Protein AF-A0A9D1U968-F1 (afdb_monomer_lite)

pLDDT: mean 76.37, std 16.89, range [51.03, 96.94]

Sequence (66 aa):
MKRLIASLAAVAVLGMAGQALALEKKINIFNGAQYDIYTLYLSPTNANAWEENVLKQGTLPNGDKV

Foldseek 3Di:
DVVVVVVVVVVVVVVVPVPVPVPPDPDKDFQQDPAKAQWDWDDDPPDPDTDDTPCNRDIAGHGGMD

Radius of gyration: 20.47 Å; chains: 1; bounding box: 36×41×51 Å

Secondary structure (DSSP, 8-state):
-HHHHHHHHHHHHHTT-------------B--SSS-BS--B---TT-SS---BTTTT--B-TT-B-

Structure (mmCIF, N/CA/C/O backbone):
data_AF-A0A9D1U968-F1
#
_entry.id   AF-A0A9D1U968-F1
#
loop_
_atom_site.group_PDB
_atom_site.id
_atom_site.type_symbol
_atom_site.label_atom_id
_atom_site.label_alt_id
_atom_site.label_comp_id
_atom_site.label_asym_id
_atom_site.label_entity_id
_atom_site.label_seq_id
_atom_site.pdbx_PDB_ins_code
_atom_site.Cartn_x
_atom_site.Cartn_y
_atom_site.Cartn_z
_atom_site.occupancy
_atom_site.B_iso_or_equiv
_atom_site.auth_seq_id
_atom_site.auth_comp_id
_atom_site.auth_asym_id
_atom_site.auth_atom_id
_atom_site.pdbx_PDB_model_num
ATOM 1 N N . MET A 1 1 ? 27.585 -27.796 -38.623 1.00 53.31 1 MET A N 1
ATOM 2 C CA . MET A 1 1 ? 26.184 -27.316 -38.538 1.00 53.31 1 MET A CA 1
ATOM 3 C C . MET A 1 1 ? 25.443 -27.794 -37.286 1.00 53.31 1 MET A C 1
ATOM 5 O O . MET A 1 1 ? 24.913 -26.948 -36.588 1.00 53.31 1 MET A O 1
ATOM 9 N N . LYS A 1 2 ? 25.470 -29.085 -36.907 1.00 51.03 2 LYS A N 1
ATOM 10 C CA . LYS A 1 2 ? 24.788 -29.580 -35.682 1.00 51.03 2 LYS A CA 1
ATOM 11 C C . LYS A 1 2 ? 25.244 -28.903 -34.369 1.00 51.03 2 LYS A C 1
ATOM 13 O O . LYS A 1 2 ? 24.429 -28.650 -33.496 1.00 51.03 2 LYS A O 1
ATOM 18 N N . ARG A 1 3 ? 26.532 -28.542 -34.264 1.00 54.41 3 ARG A N 1
ATOM 19 C CA . ARG A 1 3 ? 27.116 -27.859 -33.087 1.00 54.41 3 ARG A CA 1
ATOM 20 C C . ARG A 1 3 ? 26.733 -26.374 -32.963 1.00 54.41 3 ARG A C 1
ATOM 22 O O . ARG A 1 3 ? 26.789 -25.852 -31.865 1.00 54.41 3 ARG A O 1
ATOM 29 N N . LEU A 1 4 ? 26.338 -25.727 -34.067 1.00 52.94 4 LEU A N 1
ATOM 30 C CA . LEU A 1 4 ? 25.905 -24.317 -34.099 1.00 52.94 4 LEU A CA 1
ATOM 31 C C . LEU A 1 4 ? 24.428 -24.157 -33.712 1.00 52.94 4 LEU A C 1
ATOM 33 O O . LEU A 1 4 ? 24.038 -23.147 -33.142 1.00 52.94 4 LEU A O 1
ATOM 37 N N . ILE A 1 5 ? 23.610 -25.172 -33.998 1.00 58.09 5 ILE A N 1
ATOM 38 C CA . ILE A 1 5 ? 22.188 -25.194 -33.630 1.00 58.09 5 ILE A CA 1
ATOM 39 C C . ILE A 1 5 ? 22.036 -25.417 -32.116 1.00 58.09 5 ILE A C 1
ATOM 41 O O . ILE A 1 5 ? 21.200 -24.786 -31.476 1.00 58.09 5 ILE A O 1
ATOM 45 N N . ALA A 1 6 ? 22.895 -26.257 -31.526 1.00 57.41 6 ALA A N 1
ATOM 46 C CA . ALA A 1 6 ? 22.902 -26.511 -30.085 1.00 57.41 6 ALA A CA 1
ATOM 47 C C . ALA A 1 6 ? 23.263 -25.264 -29.254 1.00 57.41 6 ALA A C 1
ATOM 49 O O . ALA A 1 6 ? 22.684 -25.043 -28.193 1.00 57.41 6 ALA A O 1
ATOM 50 N N . SER A 1 7 ? 24.178 -24.420 -29.741 1.00 55.56 7 SER A N 1
ATOM 51 C CA . SER A 1 7 ? 24.562 -23.180 -29.058 1.00 55.56 7 SER A CA 1
ATOM 52 C C . SER A 1 7 ? 23.510 -22.073 -29.180 1.00 55.56 7 SER A C 1
ATOM 54 O O . SER A 1 7 ? 23.350 -21.298 -28.242 1.00 55.56 7 SER A O 1
ATOM 56 N N . LEU A 1 8 ? 22.740 -22.021 -30.272 1.00 56.94 8 LEU A N 1
ATOM 57 C CA . LEU A 1 8 ? 21.656 -21.043 -30.423 1.00 56.94 8 LEU A CA 1
ATOM 58 C C . LEU A 1 8 ? 20.464 -21.351 -29.496 1.00 56.94 8 LEU A C 1
ATOM 60 O O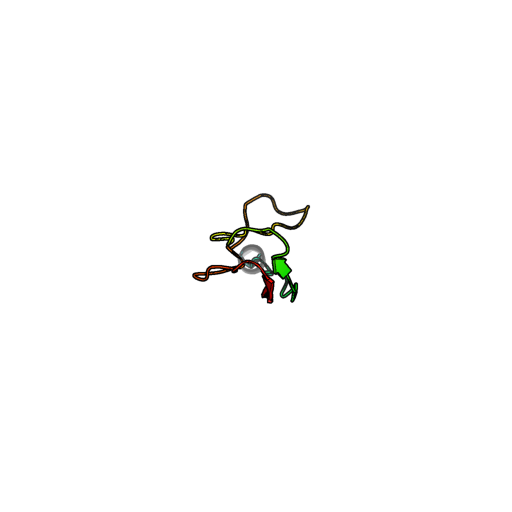 . LEU A 1 8 ? 19.876 -20.439 -28.919 1.00 56.94 8 LEU A O 1
ATOM 64 N N . ALA A 1 9 ? 20.163 -22.637 -29.283 1.00 58.44 9 ALA A N 1
ATOM 65 C CA . ALA A 1 9 ? 19.143 -23.067 -28.326 1.00 58.44 9 ALA A CA 1
ATOM 66 C C . ALA A 1 9 ? 19.520 -22.721 -26.871 1.00 58.44 9 ALA A C 1
ATOM 68 O O . ALA A 1 9 ? 18.658 -22.316 -26.096 1.00 58.44 9 ALA A O 1
ATOM 69 N N . ALA A 1 10 ? 20.805 -22.808 -26.508 1.00 56.66 10 ALA A N 1
ATOM 70 C CA . ALA A 1 10 ? 21.277 -22.461 -25.165 1.00 56.66 10 ALA A CA 1
ATOM 71 C C . ALA A 1 10 ? 21.139 -20.958 -24.845 1.00 56.66 10 ALA A C 1
ATOM 73 O O . ALA A 1 10 ? 20.849 -20.594 -23.707 1.00 56.66 10 ALA A O 1
ATOM 74 N N . VAL A 1 11 ? 21.288 -20.082 -25.845 1.00 58.53 11 VAL A N 1
ATOM 75 C CA . VAL A 1 11 ? 21.100 -18.628 -25.682 1.00 58.53 11 VAL A CA 1
ATOM 76 C C . VAL A 1 11 ? 19.614 -18.260 -25.595 1.00 58.53 11 VAL A C 1
ATOM 78 O O . VAL A 1 11 ? 19.246 -17.383 -24.817 1.00 58.53 11 VAL A O 1
ATOM 81 N N . ALA A 1 12 ? 18.742 -18.963 -26.324 1.00 57.59 12 ALA A N 1
ATOM 82 C CA . ALA A 1 12 ? 17.297 -18.730 -26.275 1.00 57.59 12 ALA A CA 1
ATOM 83 C C . ALA A 1 12 ? 16.684 -19.035 -24.891 1.00 57.59 12 ALA A C 1
ATOM 85 O O . ALA A 1 12 ? 15.772 -18.333 -24.461 1.00 57.59 12 ALA A O 1
ATOM 86 N N . VAL A 1 13 ? 17.220 -20.023 -24.161 1.00 57.97 13 VAL A N 1
ATOM 87 C CA . VAL A 1 13 ? 16.766 -20.356 -22.795 1.00 57.97 13 VAL A CA 1
ATOM 88 C C . VAL A 1 13 ? 17.171 -19.279 -21.776 1.00 57.97 13 VAL A C 1
ATOM 90 O O . VAL A 1 13 ? 16.428 -19.019 -20.833 1.00 57.97 13 VAL A O 1
ATOM 93 N N . LEU A 1 14 ? 18.297 -18.586 -21.984 1.00 55.41 14 LEU A N 1
ATOM 94 C CA . LEU A 1 14 ? 18.741 -17.489 -21.111 1.00 55.41 14 LEU A CA 1
ATOM 95 C C . LEU A 1 14 ? 17.918 -16.200 -21.295 1.00 55.41 14 LEU A C 1
ATOM 97 O O . LEU A 1 14 ? 17.821 -15.404 -20.365 1.00 55.41 14 LEU A O 1
ATOM 101 N N . GLY A 1 15 ? 17.289 -16.004 -22.460 1.00 55.44 15 GLY A N 1
ATOM 102 C CA . GLY A 1 15 ? 16.458 -14.826 -22.748 1.00 55.44 15 GLY A CA 1
ATOM 103 C C . GLY A 1 15 ? 15.092 -14.818 -22.051 1.00 55.44 15 GLY A C 1
ATOM 104 O O . GLY A 1 15 ? 14.473 -13.764 -21.937 1.00 55.44 15 GLY A O 1
ATOM 105 N N . MET A 1 16 ? 14.624 -15.970 -21.558 1.00 56.19 16 MET A N 1
ATOM 106 C CA . MET A 1 16 ? 13.340 -16.093 -20.849 1.00 56.19 16 MET A CA 1
ATOM 107 C C . MET A 1 16 ? 13.452 -15.870 -19.334 1.00 56.19 16 MET A C 1
ATOM 109 O O . MET A 1 16 ? 12.438 -15.801 -18.647 1.00 56.19 16 MET A O 1
ATOM 113 N N . ALA A 1 17 ? 14.671 -15.724 -18.806 1.00 54.34 17 ALA A N 1
ATOM 114 C CA . ALA A 1 17 ? 14.931 -15.485 -17.389 1.00 54.34 17 ALA A CA 1
ATOM 115 C C . ALA A 1 17 ? 15.046 -13.991 -17.042 1.00 54.34 17 ALA A C 1
ATOM 117 O O . ALA A 1 17 ? 15.679 -13.638 -16.048 1.00 54.34 17 ALA A O 1
ATOM 118 N N . GLY A 1 18 ? 14.385 -13.115 -17.807 1.00 52.47 18 GLY A N 1
ATOM 119 C CA . GLY A 1 18 ? 13.988 -11.782 -17.346 1.00 52.47 18 GLY A CA 1
ATOM 120 C C . GLY A 1 18 ? 12.922 -11.904 -16.260 1.00 52.47 18 GLY A C 1
ATOM 121 O O . GLY A 1 18 ? 11.829 -11.364 -16.387 1.00 52.47 18 GLY A O 1
ATOM 122 N N . GLN A 1 19 ? 13.218 -12.696 -15.228 1.00 51.53 19 GLN A N 1
ATOM 123 C CA . GLN A 1 19 ? 12.480 -12.711 -13.986 1.00 51.53 19 GLN A CA 1
ATOM 124 C C . GLN A 1 19 ? 12.442 -11.255 -13.558 1.00 51.53 19 GLN A C 1
ATOM 126 O O . GLN A 1 19 ? 13.492 -10.611 -13.488 1.00 51.53 19 GLN A O 1
ATOM 131 N N . ALA A 1 20 ? 11.236 -10.728 -13.365 1.00 54.16 20 ALA A N 1
ATOM 132 C CA . ALA A 1 20 ? 11.039 -9.493 -12.646 1.00 54.16 20 ALA A CA 1
ATOM 133 C C . ALA A 1 20 ? 11.841 -9.634 -11.351 1.00 54.16 20 ALA A C 1
ATOM 135 O O . ALA A 1 20 ? 11.431 -10.335 -10.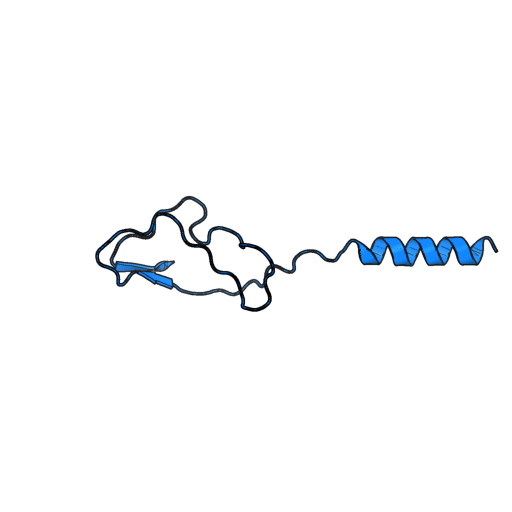428 1.00 54.16 20 ALA A O 1
ATOM 136 N N . LEU A 1 21 ? 13.044 -9.059 -11.327 1.00 52.75 21 LEU A N 1
ATOM 137 C CA . LEU A 1 21 ? 13.812 -8.880 -10.114 1.00 52.75 21 LEU A CA 1
ATOM 138 C C . LEU A 1 21 ? 13.021 -7.825 -9.356 1.00 52.75 21 LEU A C 1
ATOM 140 O O . LEU A 1 21 ? 13.323 -6.635 -9.450 1.00 52.75 21 LEU A O 1
ATOM 144 N N . ALA A 1 22 ? 11.935 -8.266 -8.716 1.00 55.91 22 ALA A N 1
ATOM 145 C CA . ALA A 1 22 ? 11.169 -7.476 -7.785 1.00 55.91 22 ALA A CA 1
ATOM 146 C C . ALA A 1 22 ? 12.199 -6.991 -6.781 1.00 55.91 22 ALA A C 1
ATOM 148 O O . ALA A 1 22 ? 12.800 -7.770 -6.040 1.00 55.91 22 ALA A O 1
ATOM 149 N N . LEU A 1 23 ? 12.526 -5.712 -6.897 1.00 56.28 23 LEU A N 1
ATOM 150 C CA . LEU A 1 23 ? 13.524 -5.078 -6.076 1.00 56.28 23 LEU A CA 1
ATOM 151 C C . LEU A 1 23 ? 13.031 -5.286 -4.641 1.00 56.28 23 LEU A C 1
ATOM 153 O O . LEU A 1 23 ? 12.013 -4.701 -4.277 1.00 56.28 23 LEU A O 1
ATOM 157 N N . GLU A 1 24 ? 13.692 -6.135 -3.844 1.00 59.69 24 GLU A N 1
ATOM 158 C CA . GLU A 1 24 ? 13.395 -6.272 -2.412 1.00 59.69 24 GLU A CA 1
ATOM 159 C C . GLU A 1 24 ? 13.817 -4.973 -1.708 1.00 59.69 24 GLU A C 1
ATOM 161 O O . GLU A 1 24 ? 14.804 -4.894 -0.974 1.00 59.69 24 GLU A O 1
ATOM 166 N N . LYS A 1 25 ? 13.090 -3.891 -1.975 1.00 64.75 25 LYS A N 1
ATOM 167 C CA . LYS A 1 25 ? 13.200 -2.639 -1.251 1.00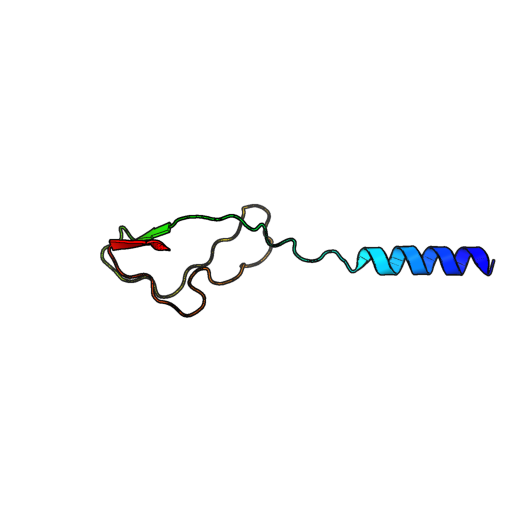 64.75 25 LYS A CA 1
ATOM 168 C C . LYS A 1 25 ? 12.245 -2.715 -0.079 1.00 64.75 25 LYS A C 1
ATOM 170 O O . LYS A 1 25 ? 11.031 -2.704 -0.244 1.00 64.75 25 LYS A O 1
ATOM 175 N N . LYS A 1 26 ? 12.813 -2.727 1.124 1.00 73.62 26 LYS A N 1
ATOM 176 C CA . LYS A 1 26 ? 12.061 -2.442 2.344 1.00 73.62 26 LYS A CA 1
ATOM 177 C C . LYS A 1 26 ? 11.769 -0.942 2.376 1.00 73.62 26 LYS A C 1
ATOM 179 O O . LYS A 1 26 ? 12.656 -0.147 2.679 1.00 73.62 26 LYS A O 1
ATOM 184 N N . ILE A 1 27 ? 10.552 -0.565 2.001 1.00 82.94 27 ILE A N 1
ATOM 185 C CA . ILE A 1 27 ? 10.034 0.800 2.122 1.00 82.94 27 ILE A CA 1
ATOM 186 C C . ILE A 1 27 ? 9.115 0.804 3.340 1.00 82.94 27 ILE A C 1
ATOM 188 O O . ILE A 1 27 ? 8.189 0.007 3.380 1.00 82.94 27 ILE A O 1
ATOM 192 N N . ASN A 1 28 ? 9.376 1.685 4.309 1.00 88.88 28 ASN A N 1
ATOM 193 C CA . ASN A 1 28 ? 8.451 1.915 5.417 1.00 88.88 28 ASN A CA 1
ATOM 194 C C . ASN A 1 28 ? 7.485 3.034 5.024 1.00 88.88 28 ASN A C 1
ATOM 196 O O . ASN A 1 28 ? 7.933 4.113 4.618 1.00 88.88 28 ASN A O 1
ATOM 200 N N . ILE A 1 29 ? 6.187 2.798 5.164 1.00 91.38 29 ILE A N 1
ATOM 201 C CA . ILE A 1 29 ? 5.131 3.738 4.779 1.00 91.38 29 ILE A CA 1
ATOM 202 C C . ILE A 1 29 ? 4.326 4.079 6.023 1.00 91.38 29 ILE A C 1
ATOM 204 O O . ILE A 1 29 ? 3.895 3.183 6.736 1.00 91.38 29 ILE A O 1
ATOM 208 N N . PHE A 1 30 ? 4.109 5.368 6.277 1.00 95.50 30 PHE A N 1
ATOM 209 C CA . PHE A 1 30 ? 3.276 5.858 7.375 1.00 95.50 30 PHE A CA 1
ATOM 210 C C . PHE A 1 30 ? 2.026 6.537 6.816 1.00 95.50 30 PHE A C 1
ATOM 212 O O . PHE A 1 30 ? 2.141 7.450 5.990 1.00 95.50 30 PHE A O 1
ATOM 219 N N . ASN A 1 31 ? 0.843 6.118 7.268 1.00 96.25 31 ASN A N 1
ATOM 220 C CA . ASN A 1 31 ? -0.408 6.766 6.893 1.00 96.25 31 ASN A CA 1
ATOM 221 C C . ASN A 1 31 ? -0.696 7.957 7.813 1.00 96.25 31 ASN A C 1
ATOM 223 O O . ASN A 1 31 ? -1.309 7.819 8.866 1.00 96.25 31 ASN A O 1
ATOM 227 N N . GLY A 1 32 ? -0.262 9.142 7.384 1.00 96.31 32 GLY A N 1
ATOM 228 C CA . GLY A 1 32 ? -0.583 10.408 8.049 1.00 96.31 32 GLY A CA 1
ATOM 229 C C . GLY A 1 32 ? -1.905 11.046 7.604 1.00 96.31 32 GLY A C 1
ATOM 230 O O . GLY A 1 32 ? -2.176 12.186 7.985 1.00 96.31 32 GLY A O 1
ATOM 231 N N . ALA A 1 33 ? -2.696 10.384 6.754 1.00 94.00 33 ALA A N 1
ATOM 232 C CA . ALA A 1 33 ? -4.004 10.888 6.349 1.00 94.00 33 ALA A CA 1
ATOM 233 C C . ALA A 1 33 ? -5.046 10.637 7.447 1.00 94.00 33 ALA A C 1
ATOM 235 O O . ALA A 1 33 ? -4.886 9.757 8.277 1.00 94.00 33 ALA A O 1
ATOM 236 N N . GLN A 1 34 ? -6.167 11.363 7.416 1.00 96.75 34 GLN A N 1
ATOM 237 C CA . GLN A 1 34 ? -7.258 11.179 8.387 1.00 96.75 34 GLN A CA 1
ATOM 238 C C . GLN A 1 34 ? -8.183 9.987 8.069 1.00 96.75 34 GLN A C 1
ATOM 240 O O . GLN A 1 34 ? -9.228 9.837 8.697 1.00 96.75 34 GLN A O 1
ATOM 245 N N . TYR A 1 35 ? -7.817 9.154 7.093 1.00 96.25 35 TYR A N 1
ATOM 246 C CA . TYR A 1 35 ? -8.618 8.038 6.596 1.00 96.25 35 TYR A CA 1
ATOM 247 C C . TYR A 1 35 ? -7.763 6.785 6.445 1.00 96.25 35 TYR A C 1
ATOM 249 O O . TYR A 1 35 ? -6.552 6.865 6.230 1.00 96.25 35 TYR A O 1
ATOM 257 N N . ASP A 1 36 ? -8.422 5.635 6.485 1.00 96.88 36 ASP A N 1
ATOM 258 C CA . ASP A 1 36 ? -7.794 4.344 6.237 1.00 96.88 36 ASP A CA 1
ATOM 259 C C . ASP A 1 36 ? -7.515 4.142 4.741 1.00 96.88 36 ASP A C 1
ATOM 261 O O . ASP A 1 36 ? -8.316 4.522 3.879 1.00 96.88 36 ASP A O 1
ATOM 265 N N . ILE A 1 37 ? -6.381 3.515 4.423 1.00 96.00 37 ILE A N 1
ATOM 266 C CA . ILE A 1 37 ? -5.987 3.188 3.049 1.00 96.00 37 ILE A CA 1
ATOM 267 C C . ILE A 1 37 ? -6.254 1.703 2.804 1.00 96.00 37 ILE A C 1
ATOM 269 O O . ILE A 1 37 ? -5.616 0.837 3.397 1.00 96.00 37 ILE A O 1
ATOM 273 N N . TYR A 1 38 ? -7.177 1.405 1.892 1.00 94.00 38 TYR A N 1
ATOM 274 C CA . TYR A 1 38 ? -7.571 0.029 1.560 1.00 94.00 38 TYR A CA 1
ATOM 275 C C . TYR A 1 38 ? -6.712 -0.609 0.464 1.00 94.00 38 TYR A C 1
ATOM 277 O O . TYR A 1 38 ? -6.699 -1.827 0.296 1.00 94.00 38 TYR A O 1
ATOM 285 N N . THR A 1 39 ? -6.024 0.196 -0.344 1.00 92.12 39 THR A N 1
ATOM 286 C CA . THR A 1 39 ? -5.202 -0.298 -1.454 1.00 92.12 39 THR A CA 1
ATOM 287 C C . THR A 1 39 ? -4.071 0.679 -1.735 1.00 92.12 39 THR A C 1
ATOM 289 O O . THR A 1 39 ? -4.315 1.881 -1.837 1.00 92.12 39 THR A O 1
ATOM 292 N N . LEU A 1 40 ? -2.843 0.171 -1.872 1.00 89.94 40 LEU A N 1
ATOM 293 C CA . LEU A 1 40 ? -1.670 0.992 -2.159 1.00 89.94 40 LEU A CA 1
ATOM 294 C C . LEU A 1 40 ? -0.759 0.298 -3.168 1.00 89.94 40 LEU A C 1
ATOM 296 O O . LEU A 1 40 ? -0.169 -0.737 -2.873 1.00 89.94 40 LEU A O 1
ATOM 300 N N . TYR A 1 41 ? -0.600 0.909 -4.337 1.00 88.81 41 TYR A N 1
ATOM 301 C CA . TYR A 1 41 ? 0.339 0.461 -5.361 1.00 88.81 41 TYR A CA 1
ATOM 302 C C . TYR A 1 41 ? 1.523 1.423 -5.436 1.00 88.81 41 TYR A C 1
ATOM 304 O O . TYR A 1 41 ? 1.338 2.640 -5.470 1.00 88.81 41 TYR A O 1
ATOM 312 N N . LEU A 1 42 ? 2.737 0.875 -5.469 1.00 86.00 42 LEU A N 1
ATOM 313 C CA . LEU A 1 42 ? 3.982 1.633 -5.582 1.00 86.00 42 LEU A CA 1
ATOM 314 C C . LEU A 1 42 ? 4.780 1.111 -6.773 1.00 86.00 42 LEU A C 1
ATOM 316 O O . LEU A 1 42 ? 5.342 0.023 -6.721 1.00 86.00 42 LEU A O 1
ATOM 320 N N . SER A 1 43 ? 4.850 1.922 -7.824 1.00 84.88 43 SER A N 1
ATOM 321 C CA . SER A 1 43 ? 5.606 1.618 -9.037 1.00 84.88 43 SER A CA 1
ATOM 322 C C . SER A 1 43 ? 6.841 2.521 -9.124 1.00 84.88 43 SER A C 1
ATOM 324 O O . SER A 1 43 ? 6.711 3.741 -8.976 1.00 84.88 43 SER A O 1
ATOM 326 N N . PRO A 1 44 ? 8.051 1.977 -9.353 1.00 81.75 44 PRO A N 1
ATOM 327 C CA . PRO A 1 44 ? 9.220 2.800 -9.633 1.00 81.75 44 PRO A CA 1
ATOM 328 C C . PRO A 1 44 ? 9.059 3.527 -10.977 1.00 81.75 44 PRO A C 1
ATOM 330 O O . PRO A 1 44 ? 8.289 3.118 -11.840 1.00 81.75 44 PRO A O 1
ATOM 333 N N . THR A 1 45 ? 9.816 4.605 -11.186 1.00 84.38 45 THR A N 1
ATOM 334 C CA . THR A 1 45 ? 9.691 5.468 -12.379 1.00 84.38 45 THR A CA 1
ATOM 335 C C . THR A 1 45 ? 9.997 4.773 -13.707 1.00 84.38 45 THR A C 1
ATOM 337 O O . THR A 1 45 ? 9.662 5.303 -14.760 1.00 84.38 45 THR A O 1
ATOM 340 N N . ASN A 1 46 ? 10.642 3.608 -13.671 1.00 83.25 46 ASN A N 1
ATOM 341 C CA . ASN A 1 46 ? 10.947 2.778 -14.833 1.00 83.25 46 ASN A CA 1
ATOM 342 C C . ASN A 1 46 ? 9.959 1.613 -15.034 1.00 83.25 46 ASN A C 1
ATOM 344 O O . ASN A 1 46 ? 10.177 0.797 -15.931 1.00 83.25 46 ASN A O 1
ATOM 348 N N . ALA A 1 47 ? 8.915 1.501 -14.207 1.00 84.75 47 ALA A N 1
ATOM 349 C CA . ALA A 1 47 ? 7.873 0.502 -14.392 1.00 84.75 47 ALA A CA 1
ATOM 350 C C . ALA A 1 47 ? 6.926 0.918 -15.524 1.00 84.75 47 ALA A C 1
ATOM 352 O O . ALA A 1 47 ? 6.470 2.057 -15.597 1.00 84.75 47 ALA A O 1
ATOM 353 N N . ASN A 1 48 ? 6.605 -0.041 -16.391 1.00 86.06 48 ASN A N 1
ATOM 354 C CA . ASN A 1 48 ? 5.696 0.150 -17.527 1.00 86.06 48 ASN A CA 1
ATOM 355 C C . ASN A 1 48 ? 4.284 -0.400 -17.248 1.00 86.06 48 ASN A C 1
ATOM 357 O O . ASN A 1 48 ? 3.433 -0.407 -18.135 1.00 86.06 48 ASN A O 1
ATOM 361 N N . ALA A 1 49 ? 4.050 -0.891 -16.030 1.00 85.12 49 ALA A N 1
ATOM 362 C CA . ALA A 1 49 ? 2.783 -1.410 -15.539 1.00 85.12 49 ALA A CA 1
ATOM 363 C C . ALA A 1 49 ? 2.653 -1.122 -14.034 1.00 85.12 49 ALA A C 1
ATOM 365 O O . ALA A 1 49 ? 3.635 -0.799 -13.361 1.00 85.12 49 ALA A O 1
ATOM 366 N N . TRP A 1 50 ? 1.431 -1.237 -13.513 1.00 82.81 50 TRP A N 1
ATOM 367 C CA . TRP A 1 50 ? 1.201 -1.236 -12.071 1.00 82.81 50 TRP A CA 1
ATOM 368 C C . TRP A 1 50 ? 1.892 -2.446 -11.437 1.00 82.81 50 TRP A C 1
ATOM 370 O O . TRP A 1 50 ? 1.809 -3.552 -11.970 1.00 82.81 5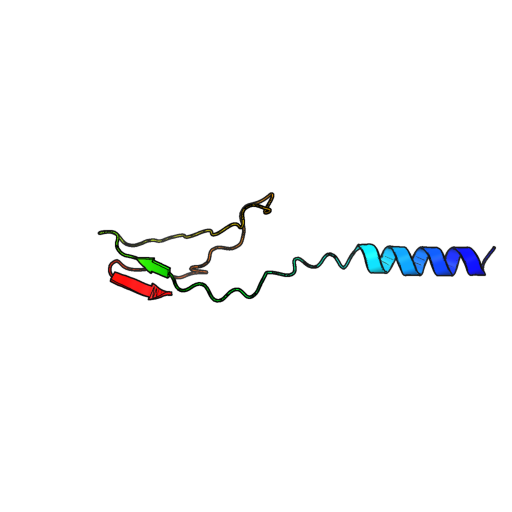0 TRP A O 1
ATOM 380 N N . GLU A 1 51 ? 2.571 -2.215 -10.316 1.00 79.19 51 GLU A N 1
ATOM 381 C CA . GLU A 1 51 ? 3.213 -3.270 -9.525 1.00 79.19 51 GLU A CA 1
ATOM 382 C C . GLU A 1 51 ? 2.199 -3.910 -8.559 1.00 79.19 51 GLU A C 1
ATOM 384 O O . GLU A 1 51 ? 1.002 -3.621 -8.606 1.00 79.19 51 GLU A O 1
ATOM 389 N N . GLU A 1 52 ? 2.651 -4.795 -7.674 1.00 81.19 52 GLU A N 1
ATOM 390 C CA . GLU A 1 52 ? 1.784 -5.441 -6.685 1.00 81.19 52 GLU A CA 1
ATOM 391 C C . GLU A 1 52 ? 1.247 -4.462 -5.621 1.00 81.19 52 GLU A C 1
ATOM 393 O O . GLU A 1 52 ? 1.864 -3.445 -5.289 1.00 81.19 52 GLU A O 1
ATOM 398 N N . ASN A 1 53 ? 0.083 -4.791 -5.045 1.00 84.56 53 ASN A N 1
ATOM 399 C CA . ASN A 1 53 ? -0.459 -4.062 -3.899 1.00 84.56 53 ASN A CA 1
ATOM 400 C C . ASN A 1 53 ? 0.451 -4.271 -2.683 1.00 84.56 53 ASN A C 1
ATOM 402 O O . ASN A 1 53 ? 0.585 -5.388 -2.176 1.00 84.56 53 ASN A O 1
ATOM 406 N N . VAL A 1 54 ? 1.005 -3.182 -2.160 1.00 87.12 54 VAL A N 1
ATOM 407 C CA . VAL A 1 54 ? 1.926 -3.192 -1.018 1.00 87.12 54 VAL A CA 1
ATOM 408 C C . VAL A 1 54 ? 1.237 -3.642 0.263 1.00 87.12 54 VAL A C 1
ATOM 410 O O . VAL A 1 54 ? 1.853 -4.307 1.095 1.00 87.12 54 VAL A O 1
ATOM 413 N N . LEU A 1 55 ? -0.061 -3.365 0.401 1.00 88.75 55 LEU A N 1
ATOM 414 C CA . LEU A 1 55 ? -0.831 -3.815 1.562 1.00 88.75 55 LEU A CA 1
ATOM 415 C C . LEU A 1 55 ? -1.200 -5.300 1.483 1.00 88.75 55 LEU A C 1
ATOM 417 O O . LEU A 1 55 ? -1.680 -5.863 2.467 1.00 88.75 55 LEU A O 1
ATOM 421 N N . LYS A 1 56 ? -0.969 -5.951 0.332 1.00 80.12 56 LYS A N 1
ATOM 422 C CA . LYS A 1 56 ? -1.375 -7.326 0.013 1.00 80.12 56 LYS A CA 1
ATOM 423 C C . LYS A 1 56 ? -2.887 -7.529 0.186 1.00 80.12 56 LYS A C 1
ATOM 425 O O . LYS A 1 56 ? -3.634 -7.371 -0.773 1.00 80.12 56 LYS A O 1
ATOM 430 N N . GLN A 1 57 ? -3.329 -7.849 1.402 1.00 73.06 57 GLN A N 1
ATOM 431 C CA . GLN A 1 57 ? -4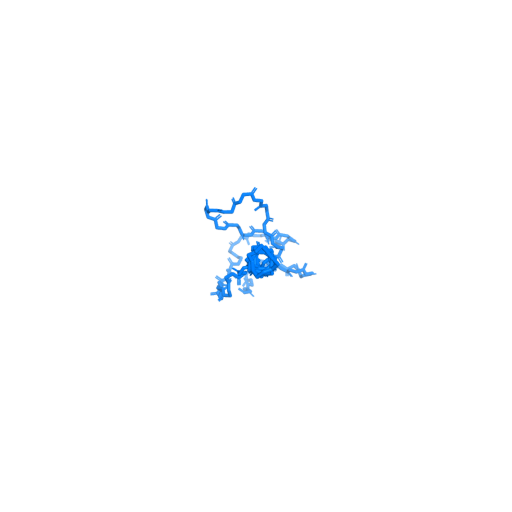.732 -8.066 1.792 1.00 73.06 57 GLN A CA 1
ATOM 432 C C . GLN A 1 57 ? -5.157 -7.219 3.009 1.00 73.06 57 GLN A C 1
ATOM 434 O O . GLN A 1 57 ? -6.261 -7.383 3.520 1.00 73.06 57 GLN A O 1
ATOM 439 N N . GLY A 1 58 ? -4.276 -6.348 3.504 1.00 83.94 58 GLY A N 1
ATOM 440 C CA . GLY A 1 58 ? -4.516 -5.502 4.666 1.00 83.94 58 GLY A CA 1
ATOM 441 C C . GLY A 1 58 ? -5.104 -4.139 4.309 1.00 83.94 58 GLY A C 1
ATOM 442 O O . GLY A 1 58 ? -4.991 -3.656 3.185 1.00 83.94 58 GLY A O 1
ATOM 443 N N . THR A 1 59 ? -5.702 -3.507 5.311 1.00 93.62 59 THR A N 1
ATOM 444 C CA . THR A 1 59 ? -5.939 -2.059 5.338 1.00 93.62 59 THR A CA 1
ATOM 445 C C . THR A 1 59 ? -4.776 -1.424 6.094 1.00 93.62 59 THR A C 1
ATOM 447 O O . THR A 1 59 ? -4.265 -2.042 7.026 1.00 93.62 59 THR A O 1
ATOM 450 N N . LEU A 1 60 ? -4.348 -0.226 5.701 1.00 95.62 60 LEU A N 1
ATOM 451 C CA . LEU A 1 60 ? -3.404 0.592 6.459 1.00 95.62 60 LEU A CA 1
ATOM 452 C C . LEU A 1 60 ? -4.194 1.692 7.187 1.00 95.62 60 LEU A C 1
ATOM 454 O O . LEU A 1 60 ? -4.568 2.682 6.543 1.00 95.62 60 LEU A O 1
ATOM 458 N N . PRO A 1 61 ? -4.492 1.524 8.489 1.00 96.88 61 PRO A N 1
ATOM 459 C CA . PRO A 1 61 ? -5.277 2.492 9.243 1.00 96.88 61 PRO A CA 1
ATOM 460 C C . PRO A 1 61 ? -4.616 3.866 9.319 1.00 96.88 61 PRO A C 1
ATOM 462 O O . PRO A 1 61 ? -3.398 3.999 9.159 1.00 96.88 61 PRO A O 1
ATOM 465 N N . ASN A 1 62 ? -5.414 4.900 9.573 1.00 96.81 62 ASN A N 1
ATOM 466 C CA . ASN A 1 62 ? -4.886 6.212 9.952 1.00 96.81 62 ASN A CA 1
ATOM 467 C C . ASN A 1 62 ? -3.952 6.082 11.172 1.00 96.81 62 ASN A C 1
ATOM 469 O O . ASN A 1 62 ? -4.340 5.532 12.203 1.00 96.81 62 ASN A O 1
ATOM 473 N N . GLY A 1 63 ? -2.735 6.615 11.054 1.00 96.94 63 GLY A N 1
ATOM 474 C CA . GLY A 1 63 ? -1.738 6.631 12.122 1.00 96.94 63 GLY A CA 1
ATOM 475 C C . GLY A 1 63 ? -0.863 5.379 12.198 1.00 96.94 63 GLY A C 1
ATOM 476 O O . GLY A 1 63 ? 0.045 5.338 13.031 1.00 96.94 63 GLY A O 1
ATOM 477 N N . ASP A 1 64 ? -1.075 4.397 11.320 1.00 95.62 64 ASP A N 1
ATOM 478 C CA . ASP A 1 64 ? -0.299 3.157 11.282 1.00 95.62 64 ASP A CA 1
ATOM 479 C C . ASP A 1 64 ? 0.810 3.174 10.217 1.00 95.62 64 ASP A C 1
ATOM 481 O O . ASP A 1 64 ? 0.933 4.091 9.393 1.00 9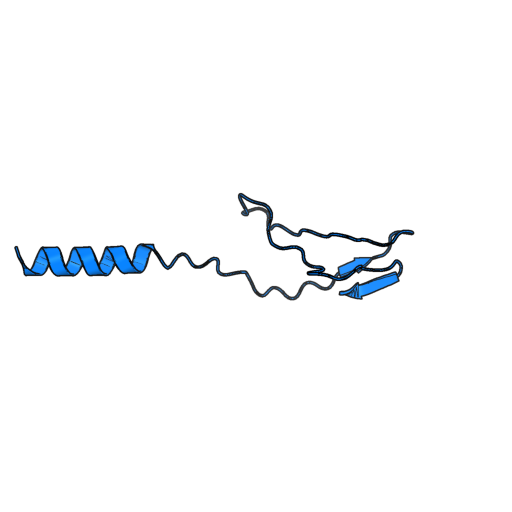5.62 64 ASP A O 1
ATOM 485 N N . LYS A 1 65 ? 1.656 2.136 10.252 1.00 92.81 65 LYS A N 1
ATOM 486 C CA . LYS A 1 65 ? 2.768 1.934 9.317 1.00 92.81 65 LYS A CA 1
ATOM 487 C C . LYS A 1 65 ? 2.882 0.492 8.826 1.00 92.81 65 LYS A C 1
ATOM 489 O O . LYS A 1 65 ? 2.517 -0.435 9.549 1.00 92.81 65 LYS A O 1
ATOM 494 N N . VAL A 1 66 ? 3.464 0.325 7.640 1.00 87.50 66 VAL A N 1
ATOM 495 C CA . VAL A 1 66 ? 3.806 -0.962 7.006 1.00 87.50 66 VAL A CA 1
ATOM 496 C C . VAL A 1 66 ? 5.215 -0.929 6.430 1.00 87.50 66 VAL A C 1
ATOM 498 O O . VAL A 1 66 ? 5.661 0.182 6.053 1.00 87.50 66 VAL A O 1
#

Organism: NCBI:txid2838482